Protein AF-A0A914Y074-F1 (afdb_monomer)

Sequence (143 aa):
MVDLNRIPSPPRDKDFSNRFMAYGDKFFRYLKNISRKPVPLQMAVGSGSGFILGYFCTKGSKLFALLLGCSFIVIQFFNYRGYIRFHRTQFQEDIDSVSNKIKKHLGYRQGFPSSHEMDDFLTRYSYLFSSFVCGNLIGYGMA

Radius of gyration: 22.67 Å; Cα contacts (8 Å, |Δi|>4): 72; chains: 1; bounding box: 42×53×56 Å

pLDDT: mean 75.47, std 12.41, range [44.53, 94.38]

InterPro domains:
  IPR007014 FUN14 [PF04930] (43-139)
  IPR007014 FUN14 [PTHR21346] (31-140)

Mean predicted aligned error: 13.78 Å

Organism: NCBI:txid310955

Secondary structure (DSSP, 8-state):
---GGG-PPP---HHHHHHHHHHHHHHHHHHHGGGGS-HHHHHHHHHHHHHHHHHHHHHHHHHHHHHHHHHHHHHHHHHHTT-----HHHHHHHHHHHHHHHHHHTTT------HHHHHHHHHHHHHHHHHHHHHHHHHHHT-

Nearest PDB structures (foldseek):
  5xgj-assembly1_B  TM=2.287E-01  e=9.894E+00  Homo sapiens
  8wjo-assembly1_A  TM=2.278E-01  e=9.894E+00  Saccharomyces cerevisiae S288C

Foldseek 3Di:
DDDPVPPPDPPPPVVVVVVCVVVVVVVVVVVVVCVPPDLVVLLCVLLVQLLVCLLCCQVVVVVVVVVVVVVVVVVVVCVVVVNDDPPPVVVVVVVVVVVVVVCVVVPPPDPPPDVVVVVVVCVVSVSSNVSNNVSSVVSNVVD

Structure (mmCIF, N/CA/C/O backbone):
data_AF-A0A914Y074-F1
#
_entry.id   AF-A0A914Y074-F1
#
loop_
_atom_site.group_PDB
_atom_site.id
_atom_site.type_symbol
_atom_site.label_atom_id
_atom_site.label_alt_id
_atom_site.label_comp_id
_atom_site.label_asym_id
_atom_site.label_entity_id
_atom_site.label_seq_id
_atom_site.pdbx_PDB_ins_code
_atom_site.Cartn_x
_atom_site.Cartn_y
_atom_site.Cartn_z
_atom_site.occupancy
_atom_site.B_iso_or_equiv
_atom_site.auth_seq_id
_atom_site.auth_comp_id
_atom_site.auth_asym_id
_atom_site.auth_atom_id
_atom_site.pdbx_PDB_model_num
ATOM 1 N N . MET A 1 1 ? -6.158 41.264 25.277 1.00 44.53 1 MET A N 1
ATOM 2 C CA . MET A 1 1 ? -6.643 40.589 24.055 1.00 44.53 1 MET A CA 1
ATOM 3 C C . MET A 1 1 ? -5.407 40.103 23.323 1.00 44.53 1 MET A C 1
ATOM 5 O O . MET A 1 1 ? -4.582 40.930 22.963 1.00 44.53 1 MET A O 1
ATOM 9 N N . VAL A 1 2 ? -5.182 38.789 23.277 1.00 58.53 2 VAL A N 1
ATOM 10 C CA . VAL A 1 2 ? -3.971 38.213 22.673 1.00 58.53 2 VAL A CA 1
ATOM 11 C C . VAL A 1 2 ? -4.148 38.243 21.158 1.00 58.53 2 VAL A C 1
ATOM 13 O O . VAL A 1 2 ? -5.099 37.669 20.638 1.00 58.53 2 VAL A O 1
ATOM 16 N N . ASP A 1 3 ? -3.267 38.967 20.475 1.00 58.38 3 ASP A N 1
ATOM 17 C CA . ASP A 1 3 ? -3.275 39.140 19.025 1.00 58.38 3 ASP A CA 1
ATOM 18 C C . ASP A 1 3 ? -2.812 37.838 18.343 1.00 58.38 3 ASP A C 1
ATOM 20 O O . ASP A 1 3 ? -1.620 37.516 18.307 1.00 58.38 3 ASP A O 1
ATOM 24 N N . LEU A 1 4 ? -3.771 37.042 17.854 1.00 63.72 4 LEU A N 1
ATOM 25 C CA . LEU A 1 4 ? -3.523 35.755 17.186 1.00 63.72 4 LEU A CA 1
ATOM 26 C C . LEU A 1 4 ? -2.802 35.892 15.829 1.00 63.72 4 LEU A C 1
ATOM 28 O O . LEU A 1 4 ? -2.457 34.875 15.230 1.00 63.72 4 LEU A O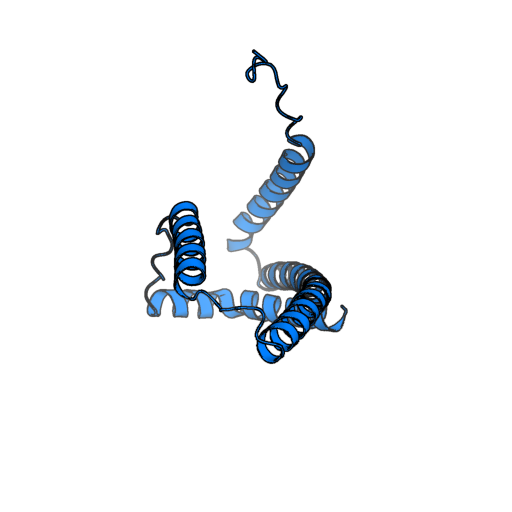 1
ATOM 32 N N . ASN A 1 5 ? -2.538 37.108 15.337 1.00 64.94 5 ASN A N 1
ATOM 33 C CA . ASN A 1 5 ? -1.851 37.331 14.060 1.00 64.94 5 ASN A CA 1
ATOM 34 C C . ASN A 1 5 ? -0.313 37.298 14.187 1.00 64.94 5 ASN A C 1
ATOM 36 O O . ASN A 1 5 ? 0.409 37.438 13.201 1.00 64.94 5 ASN A O 1
ATOM 40 N N . ARG A 1 6 ? 0.208 37.113 15.409 1.00 66.25 6 ARG A N 1
ATOM 41 C CA . ARG A 1 6 ? 1.650 37.074 15.703 1.00 66.25 6 ARG A CA 1
ATOM 42 C C . ARG A 1 6 ? 2.207 35.668 15.921 1.00 66.25 6 ARG A C 1
ATOM 44 O O . ARG A 1 6 ? 3.356 35.544 16.332 1.00 66.25 6 ARG A O 1
ATOM 51 N N . ILE A 1 7 ? 1.422 34.616 15.674 1.00 56.97 7 ILE A N 1
ATOM 52 C CA . ILE A 1 7 ? 1.918 33.239 15.755 1.00 56.97 7 ILE A CA 1
ATOM 53 C C . ILE A 1 7 ? 2.789 33.004 14.51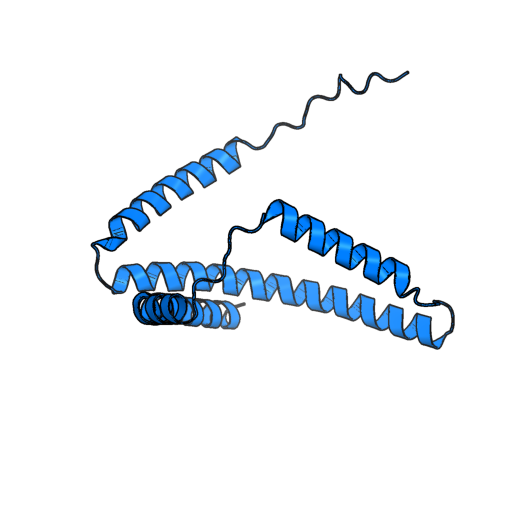1 1.00 56.97 7 ILE A C 1
ATOM 55 O O . ILE A 1 7 ? 2.242 32.956 13.406 1.00 56.97 7 ILE A O 1
ATOM 59 N N . PRO A 1 8 ? 4.126 32.884 14.629 1.00 62.09 8 PRO A N 1
ATOM 60 C CA . PRO A 1 8 ? 4.939 32.492 13.490 1.00 62.09 8 PRO A CA 1
ATOM 61 C C . PRO A 1 8 ? 4.434 31.129 13.019 1.00 62.09 8 PRO A C 1
ATOM 63 O O . PRO A 1 8 ? 4.407 30.169 13.790 1.00 62.09 8 PRO A O 1
ATOM 66 N N . SER A 1 9 ? 3.983 31.048 11.764 1.00 62.00 9 SER A N 1
ATOM 67 C CA . SER A 1 9 ? 3.610 29.769 11.161 1.00 62.00 9 SER A CA 1
ATOM 68 C C . SER A 1 9 ? 4.777 28.797 11.363 1.00 62.00 9 SER A C 1
ATOM 70 O O . SER A 1 9 ? 5.907 29.202 11.059 1.00 62.00 9 SER A O 1
ATOM 72 N N . PRO A 1 10 ? 4.549 27.563 11.859 1.00 60.66 10 PRO A N 1
ATOM 73 C CA . PRO A 1 10 ? 5.629 26.605 12.066 1.00 60.66 10 PRO A CA 1
ATOM 74 C C . PRO A 1 10 ? 6.428 26.502 10.765 1.00 60.66 10 PRO A C 1
ATOM 76 O O . PRO A 1 10 ? 5.808 26.567 9.692 1.00 60.66 10 PRO A O 1
ATOM 79 N N . PRO A 1 11 ? 7.771 26.410 10.815 1.00 56.12 11 PRO A N 1
ATOM 80 C CA . PRO A 1 11 ? 8.569 26.272 9.610 1.00 56.12 11 PRO A CA 1
ATOM 81 C C . PRO A 1 11 ? 8.002 25.080 8.847 1.00 56.12 11 PRO A C 1
ATOM 83 O O . PRO A 1 11 ? 8.115 23.939 9.286 1.00 56.12 11 PRO A O 1
ATOM 86 N N . ARG A 1 12 ? 7.290 25.351 7.742 1.00 62.75 12 ARG A N 1
ATOM 87 C CA . ARG A 1 12 ? 6.862 24.294 6.831 1.00 62.75 12 ARG A CA 1
ATOM 88 C C . ARG A 1 12 ? 8.158 23.584 6.482 1.00 62.75 12 ARG A C 1
ATOM 90 O O . ARG A 1 12 ? 9.074 24.247 5.995 1.00 62.75 12 ARG A O 1
ATOM 97 N N . ASP A 1 13 ? 8.228 22.290 6.770 1.00 61.25 13 ASP A N 1
ATOM 98 C CA . ASP A 1 13 ? 9.293 21.385 6.346 1.00 61.25 13 ASP A CA 1
ATOM 99 C C . ASP A 1 13 ? 9.247 21.264 4.815 1.00 61.25 13 ASP A C 1
ATOM 101 O O . ASP A 1 13 ? 8.833 20.275 4.205 1.00 61.25 13 ASP A O 1
ATOM 105 N N . LYS A 1 14 ? 9.563 22.390 4.177 1.00 58.97 14 LYS A N 1
ATOM 106 C CA . LYS A 1 14 ? 9.657 22.539 2.741 1.00 58.97 14 LYS A CA 1
ATOM 107 C C . LYS A 1 14 ? 10.908 21.816 2.284 1.00 58.97 14 LYS A C 1
ATOM 109 O O . LYS A 1 14 ? 10.917 21.378 1.158 1.00 58.97 14 LYS A O 1
ATOM 114 N N . ASP A 1 15 ? 11.928 21.628 3.118 1.00 68.06 15 ASP A N 1
ATOM 115 C CA . ASP A 1 15 ? 13.155 20.935 2.725 1.00 68.06 15 ASP A CA 1
ATOM 116 C C . ASP A 1 15 ? 12.936 19.445 2.470 1.00 68.06 15 ASP A C 1
ATOM 118 O O . ASP A 1 15 ? 13.324 18.951 1.408 1.00 68.06 15 ASP A O 1
ATOM 122 N N . PHE A 1 16 ? 12.267 18.727 3.375 1.00 67.69 16 PHE A N 1
ATOM 123 C CA . PHE A 1 16 ? 11.908 17.331 3.141 1.00 67.69 16 PHE A CA 1
ATOM 124 C C . PHE A 1 16 ? 10.950 17.220 1.959 1.00 67.69 16 PHE A C 1
ATOM 126 O O . PHE A 1 16 ? 11.220 16.473 1.021 1.00 67.69 16 PHE A O 1
ATOM 133 N N . SER A 1 17 ? 9.883 18.027 1.946 1.00 71.81 17 SER A N 1
ATOM 134 C CA . SER A 1 17 ? 8.907 18.040 0.853 1.00 71.81 17 SER A CA 1
ATOM 135 C C . SER A 1 17 ? 9.563 18.365 -0.494 1.00 71.81 17 SER A C 1
ATOM 137 O O . SER A 1 17 ? 9.307 17.674 -1.469 1.00 71.81 17 SER A O 1
ATOM 139 N N . ASN A 1 18 ? 10.462 19.347 -0.569 1.00 71.62 18 ASN A N 1
ATOM 140 C CA . ASN A 1 18 ? 11.165 19.737 -1.794 1.00 71.62 18 ASN A CA 1
ATOM 141 C C . ASN A 1 18 ? 12.172 18.671 -2.231 1.00 71.62 18 ASN A C 1
ATOM 143 O O . ASN A 1 18 ? 12.334 18.453 -3.427 1.00 71.62 18 ASN A O 1
ATOM 147 N N . ARG A 1 19 ? 12.833 17.976 -1.297 1.00 74.94 19 ARG A N 1
ATOM 148 C CA . ARG A 1 19 ? 13.731 16.855 -1.619 1.00 74.94 19 ARG A CA 1
ATOM 149 C C . ARG A 1 19 ? 12.948 15.642 -2.110 1.00 74.94 19 ARG A C 1
ATOM 151 O O . ARG A 1 19 ? 13.322 15.068 -3.128 1.00 74.94 19 ARG A O 1
ATOM 158 N N . PHE A 1 20 ? 11.845 15.292 -1.451 1.00 69.94 20 PHE A N 1
ATOM 159 C CA . PHE A 1 20 ? 10.934 14.235 -1.896 1.00 69.94 20 PHE A CA 1
ATOM 160 C C . PHE A 1 20 ? 10.276 14.577 -3.227 1.00 69.94 20 PHE A C 1
ATOM 162 O O . PHE A 1 20 ? 10.189 13.709 -4.087 1.00 69.94 20 PHE A O 1
ATOM 169 N N . MET A 1 21 ? 9.886 15.832 -3.444 1.00 71.19 21 MET A N 1
ATOM 170 C CA . MET A 1 21 ? 9.372 16.300 -4.730 1.00 71.19 21 MET A CA 1
ATOM 171 C C . MET A 1 21 ? 10.462 16.321 -5.801 1.00 71.19 21 MET A C 1
ATOM 173 O O . MET A 1 21 ? 10.187 15.926 -6.921 1.00 71.19 21 MET A O 1
ATOM 177 N N . ALA A 1 22 ? 11.713 16.657 -5.480 1.00 75.25 22 ALA A N 1
ATOM 178 C CA . ALA A 1 22 ? 12.819 16.596 -6.437 1.00 75.25 22 ALA A CA 1
ATOM 179 C C . ALA A 1 22 ? 13.196 15.151 -6.817 1.00 75.25 22 ALA A C 1
ATOM 181 O O . ALA A 1 22 ? 13.479 14.875 -7.986 1.00 75.25 22 ALA A O 1
ATOM 182 N N . TYR A 1 23 ? 13.191 14.219 -5.857 1.00 70.75 23 TYR A N 1
ATOM 183 C CA . TYR A 1 23 ? 13.357 12.785 -6.122 1.00 70.75 23 TYR A CA 1
ATOM 184 C C . TYR A 1 23 ? 12.160 12.220 -6.882 1.00 70.75 23 TYR A C 1
ATOM 186 O O . TYR A 1 23 ? 12.345 11.498 -7.860 1.00 70.75 23 TYR A O 1
ATOM 194 N N . GLY A 1 24 ? 10.953 12.602 -6.46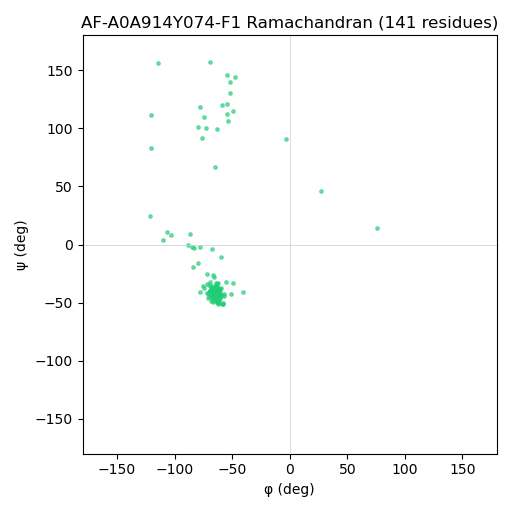9 1.00 75.75 24 GLY A N 1
ATOM 195 C CA . GLY A 1 24 ? 9.694 12.263 -7.109 1.00 75.75 24 GLY A CA 1
ATOM 196 C C . GLY A 1 24 ? 9.674 12.732 -8.554 1.00 75.75 24 GLY A C 1
ATOM 197 O O . GLY A 1 24 ? 9.475 11.916 -9.435 1.00 75.75 24 GLY A O 1
ATOM 198 N N . ASP A 1 25 ? 9.986 13.991 -8.839 1.00 76.50 25 ASP A N 1
ATOM 199 C CA . ASP A 1 25 ? 10.015 14.543 -10.195 1.00 76.50 25 ASP A CA 1
ATOM 200 C C . ASP A 1 25 ? 11.082 13.896 -11.075 1.00 76.50 25 ASP A C 1
ATOM 202 O O . ASP A 1 25 ? 10.849 13.695 -12.270 1.00 76.50 25 ASP A O 1
ATOM 206 N N . LYS A 1 26 ? 12.252 13.552 -10.518 1.00 74.56 26 LYS A N 1
ATOM 207 C CA . LYS A 1 26 ? 13.274 12.783 -11.244 1.00 74.56 26 LYS A CA 1
ATOM 208 C C . LYS A 1 26 ? 12.779 11.376 -11.545 1.00 74.56 26 LYS A C 1
ATOM 210 O O . LYS A 1 26 ? 12.909 10.940 -12.684 1.00 74.56 26 LYS A O 1
ATOM 215 N N . PHE A 1 27 ? 12.183 10.702 -10.565 1.00 71.94 27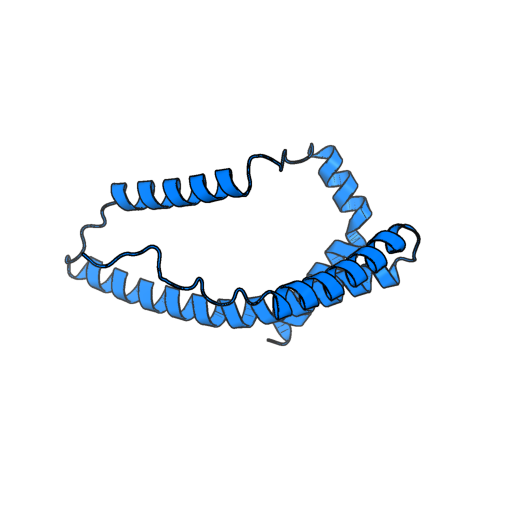 PHE A N 1
ATOM 216 C CA . PHE A 1 27 ? 11.601 9.373 -10.710 1.00 71.94 27 PHE A CA 1
ATOM 217 C C . PHE A 1 27 ? 10.443 9.383 -11.710 1.00 71.94 27 PHE A C 1
ATOM 219 O O . PHE A 1 27 ? 10.481 8.626 -12.665 1.00 71.94 27 PHE A O 1
ATOM 226 N N . PHE A 1 28 ? 9.486 10.301 -11.592 1.00 65.25 28 PHE A N 1
ATOM 227 C CA . PHE A 1 28 ? 8.371 10.492 -12.516 1.00 65.25 28 PHE A CA 1
ATOM 228 C C . PHE A 1 28 ? 8.835 10.894 -13.916 1.00 65.25 28 PHE A C 1
ATOM 230 O O . PHE A 1 28 ? 8.255 10.409 -14.879 1.00 65.25 28 PHE A O 1
ATOM 237 N N . ARG A 1 29 ? 9.888 11.709 -14.085 1.00 68.31 29 ARG A N 1
ATOM 238 C CA . ARG A 1 29 ? 10.504 11.939 -15.411 1.00 68.31 29 ARG A CA 1
ATOM 239 C C . ARG A 1 29 ? 11.172 10.685 -15.959 1.00 68.31 29 ARG A C 1
ATOM 241 O O . ARG A 1 29 ? 11.064 10.427 -17.156 1.00 68.31 29 ARG A O 1
ATOM 248 N N . TYR A 1 30 ? 11.820 9.903 -15.097 1.00 64.88 30 TYR A N 1
ATOM 249 C CA . TYR A 1 30 ? 12.387 8.611 -15.465 1.00 64.88 30 TYR A CA 1
ATOM 250 C C . TYR A 1 30 ? 11.273 7.669 -15.934 1.00 64.88 30 TYR A C 1
ATOM 252 O O . TYR A 1 30 ? 11.348 7.190 -17.059 1.00 64.88 30 TYR A O 1
ATOM 260 N N . LEU A 1 31 ? 10.196 7.528 -15.149 1.00 63.22 31 LEU A N 1
ATOM 261 C CA . LEU A 1 31 ? 8.979 6.764 -15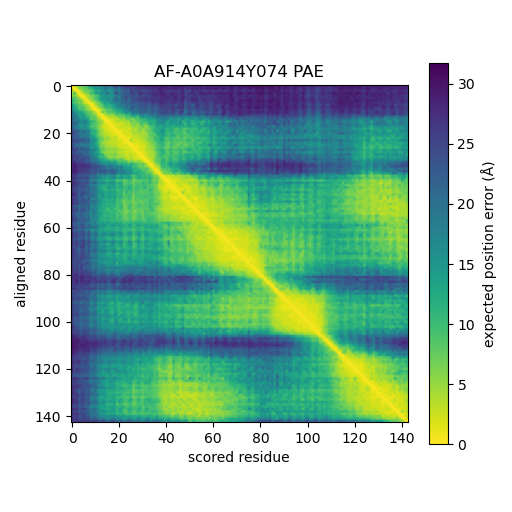.445 1.00 63.22 31 LEU A CA 1
ATOM 262 C C . LEU A 1 31 ? 8.237 7.274 -16.691 1.00 63.22 31 LEU A C 1
ATOM 264 O O . LEU A 1 31 ? 7.759 6.479 -17.492 1.00 63.22 31 LEU A O 1
ATOM 268 N N . LYS A 1 32 ? 8.169 8.587 -16.919 1.00 59.78 32 LYS A N 1
ATOM 269 C CA . LYS A 1 32 ? 7.528 9.190 -18.101 1.00 59.78 32 LYS A CA 1
ATOM 270 C C . LYS A 1 32 ? 8.275 8.838 -19.393 1.00 59.78 32 LYS A C 1
ATOM 272 O O . LYS A 1 32 ? 7.646 8.688 -20.437 1.00 59.78 32 LYS A O 1
ATOM 277 N N . ASN A 1 33 ? 9.585 8.600 -19.308 1.00 57.09 33 ASN A N 1
ATOM 278 C CA . ASN A 1 33 ? 10.395 8.040 -20.393 1.00 57.09 33 ASN A CA 1
ATOM 279 C C . ASN A 1 33 ? 10.340 6.495 -20.483 1.00 57.09 33 ASN A C 1
ATOM 281 O O . ASN A 1 33 ? 10.904 5.927 -21.421 1.00 57.09 33 ASN A O 1
ATOM 285 N N . ILE A 1 34 ? 9.647 5.797 -19.568 1.00 52.91 34 ILE A N 1
ATOM 286 C CA . ILE A 1 34 ? 9.471 4.326 -19.591 1.00 52.91 34 ILE A CA 1
ATOM 287 C C . ILE A 1 34 ? 8.387 3.878 -20.569 1.00 52.91 34 ILE A C 1
ATOM 289 O O . ILE A 1 34 ? 8.410 2.728 -20.997 1.00 52.91 34 ILE A O 1
ATOM 293 N N . SER A 1 35 ? 7.510 4.772 -21.033 1.00 51.00 35 SER A N 1
ATOM 294 C CA . SER A 1 35 ? 6.509 4.424 -22.057 1.00 51.00 35 SER A CA 1
ATOM 295 C C . SER A 1 35 ? 7.133 3.934 -23.387 1.00 51.00 35 SER A C 1
ATOM 297 O O . SER A 1 35 ? 6.434 3.397 -24.238 1.00 51.00 35 SER A O 1
ATOM 299 N N . ARG A 1 36 ? 8.462 4.075 -23.560 1.00 51.81 36 ARG A N 1
ATOM 300 C CA . ARG A 1 36 ? 9.272 3.520 -24.666 1.00 51.81 36 ARG A CA 1
ATOM 301 C C . ARG A 1 36 ? 10.232 2.371 -24.270 1.00 51.81 36 ARG A C 1
ATOM 303 O O . ARG A 1 36 ? 11.015 1.947 -25.116 1.00 51.81 36 ARG A O 1
ATOM 310 N N . LYS A 1 37 ? 10.241 1.882 -23.020 1.00 56.06 37 LYS A N 1
ATOM 311 C CA . LYS A 1 37 ? 11.229 0.908 -22.488 1.00 56.06 37 LYS A CA 1
ATOM 312 C C . LYS A 1 37 ? 10.618 -0.465 -22.124 1.00 56.06 37 LYS A C 1
ATOM 314 O O . LYS A 1 37 ? 9.416 -0.540 -21.882 1.00 56.06 37 LYS A O 1
ATOM 319 N N . PRO A 1 38 ? 11.433 -1.546 -22.099 1.00 62.66 38 PRO A N 1
ATOM 320 C CA . PRO A 1 38 ? 10.963 -2.937 -22.081 1.00 62.66 38 PRO A CA 1
ATOM 321 C C . PRO A 1 38 ? 10.271 -3.365 -20.773 1.00 62.66 38 PRO A C 1
ATOM 323 O O . PRO A 1 38 ? 10.542 -2.828 -19.697 1.00 62.66 38 PRO A O 1
ATOM 326 N N . VAL A 1 39 ? 9.433 -4.404 -20.892 1.00 66.19 39 VAL A N 1
ATOM 327 C CA . VAL A 1 39 ? 8.613 -5.057 -19.845 1.00 66.19 39 VAL A CA 1
ATOM 328 C C . VAL A 1 39 ? 9.308 -5.237 -18.476 1.00 66.19 39 VAL A C 1
ATOM 330 O O . VAL A 1 39 ? 8.670 -4.940 -17.465 1.00 66.19 39 VAL A O 1
ATOM 333 N N . PRO A 1 40 ? 10.603 -5.614 -18.375 1.00 72.81 40 PRO A N 1
ATOM 334 C CA . PRO A 1 40 ? 11.258 -5.838 -17.080 1.00 72.81 40 PRO A CA 1
ATOM 335 C C . PRO A 1 40 ? 11.325 -4.591 -16.190 1.00 72.81 40 PRO A C 1
ATOM 337 O O . PRO A 1 40 ? 11.238 -4.691 -14.968 1.00 72.81 40 PRO A O 1
ATOM 340 N N . LEU A 1 41 ? 11.451 -3.401 -16.785 1.00 76.00 41 LEU A N 1
ATOM 341 C CA . LEU A 1 41 ? 11.547 -2.154 -16.026 1.00 76.00 41 LEU A CA 1
ATOM 342 C C . LEU A 1 41 ? 10.184 -1.742 -15.446 1.00 76.00 41 LEU A C 1
ATOM 344 O O . LEU A 1 41 ? 10.114 -1.263 -14.317 1.00 76.00 41 LEU A O 1
ATOM 348 N N . GLN A 1 42 ? 9.100 -1.970 -16.195 1.00 74.31 42 GLN A N 1
ATOM 349 C CA . GLN A 1 42 ? 7.732 -1.757 -15.712 1.00 74.31 42 GLN A CA 1
ATOM 350 C C . GLN A 1 42 ? 7.404 -2.710 -14.559 1.00 74.31 42 GLN A C 1
ATOM 352 O O . GLN A 1 42 ? 6.832 -2.288 -13.553 1.00 74.31 42 GLN A O 1
ATOM 357 N N . MET A 1 43 ? 7.851 -3.966 -14.665 1.00 79.75 43 MET A N 1
ATOM 358 C CA . MET A 1 43 ? 7.678 -4.946 -13.598 1.00 79.75 43 MET A CA 1
ATOM 359 C C . MET A 1 43 ? 8.449 -4.562 -12.333 1.00 79.75 43 MET A C 1
ATOM 361 O O . MET A 1 43 ? 7.863 -4.598 -11.254 1.00 79.75 43 MET A O 1
ATOM 365 N N . ALA A 1 44 ? 9.712 -4.135 -12.456 1.00 82.56 44 ALA A N 1
ATOM 366 C CA . ALA A 1 44 ? 10.548 -3.735 -11.320 1.00 82.56 44 ALA A CA 1
ATOM 367 C C . ALA A 1 44 ?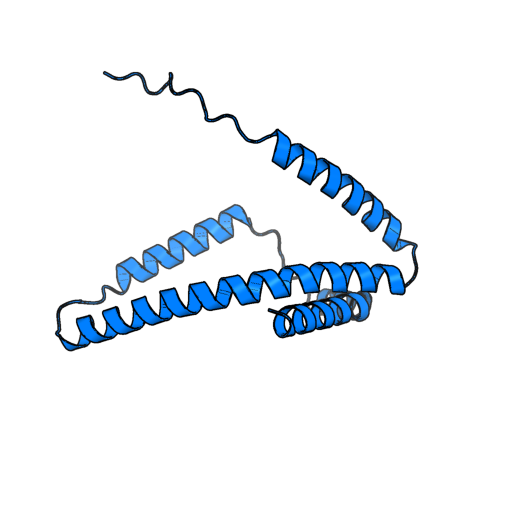 9.960 -2.550 -10.535 1.00 82.56 44 ALA A C 1
ATOM 369 O O . ALA A 1 44 ? 9.988 -2.545 -9.304 1.00 82.56 44 ALA A O 1
ATOM 370 N N . VAL A 1 45 ? 9.382 -1.566 -11.232 1.00 82.75 45 VAL A N 1
ATOM 371 C CA . VAL A 1 45 ? 8.701 -0.426 -10.597 1.00 82.75 45 VAL A CA 1
ATOM 372 C C . VAL A 1 45 ? 7.427 -0.878 -9.879 1.00 82.75 45 VAL A C 1
ATOM 374 O O . VAL A 1 45 ? 7.202 -0.482 -8.731 1.00 82.75 45 VAL A O 1
ATOM 377 N N . GLY A 1 46 ? 6.619 -1.732 -10.518 1.00 81.75 46 GLY A N 1
ATOM 378 C CA . GLY A 1 46 ? 5.430 -2.323 -9.900 1.00 81.75 46 GLY A CA 1
ATOM 379 C C . GLY A 1 46 ? 5.788 -3.116 -8.641 1.00 81.75 46 GLY A C 1
ATOM 380 O O . GLY A 1 46 ? 5.269 -2.838 -7.566 1.00 81.75 46 GLY A O 1
ATOM 381 N N . SER A 1 47 ? 6.754 -4.030 -8.727 1.00 83.75 47 SER A N 1
ATOM 382 C CA . SER A 1 47 ? 7.145 -4.882 -7.600 1.00 83.75 47 SER A CA 1
ATOM 383 C C . SER A 1 47 ? 7.837 -4.118 -6.474 1.00 83.75 47 SER A C 1
ATOM 385 O O . SER A 1 47 ? 7.533 -4.372 -5.313 1.00 83.75 47 SER A O 1
ATOM 387 N N . GLY A 1 48 ? 8.712 -3.154 -6.779 1.00 89.06 48 GLY A N 1
ATOM 388 C CA . GLY A 1 48 ? 9.371 -2.332 -5.758 1.00 89.06 48 GLY A CA 1
ATOM 389 C C . GLY A 1 48 ? 8.385 -1.456 -4.980 1.00 89.06 48 GLY A C 1
ATOM 390 O O . GLY A 1 48 ? 8.428 -1.410 -3.749 1.00 89.06 48 GLY A O 1
ATOM 391 N N . SER A 1 49 ? 7.452 -0.808 -5.685 1.00 86.69 49 SER A N 1
ATOM 392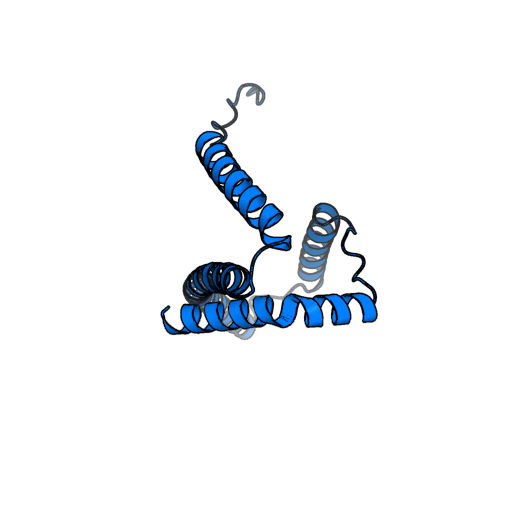 C CA . SER A 1 49 ? 6.396 -0.012 -5.041 1.00 86.69 49 SER A CA 1
ATOM 393 C C . SER A 1 49 ? 5.402 -0.884 -4.264 1.00 86.69 49 SER A C 1
ATOM 395 O O . SER A 1 49 ? 5.041 -0.535 -3.138 1.00 86.69 49 SER A O 1
ATOM 397 N N . GLY A 1 50 ? 5.030 -2.047 -4.809 1.00 85.12 50 GLY A N 1
ATOM 398 C CA . GLY A 1 50 ? 4.183 -3.034 -4.140 1.00 85.12 50 GLY A CA 1
ATOM 399 C C . GLY A 1 50 ? 4.808 -3.564 -2.854 1.00 85.12 50 GLY A C 1
ATOM 400 O O . GLY A 1 50 ? 4.130 -3.605 -1.828 1.00 85.12 50 GLY A O 1
ATOM 401 N N . PHE A 1 51 ? 6.105 -3.883 -2.876 1.00 89.25 51 PHE A N 1
ATOM 402 C CA . PHE A 1 51 ? 6.851 -4.395 -1.723 1.00 89.25 51 PHE A CA 1
ATOM 403 C C . PHE A 1 51 ? 6.897 -3.400 -0.561 1.00 89.25 51 PHE A C 1
ATOM 405 O O . PHE A 1 51 ? 6.563 -3.755 0.570 1.00 89.25 51 PHE A O 1
ATOM 412 N N . ILE A 1 52 ? 7.234 -2.136 -0.842 1.00 87.31 52 ILE A N 1
ATOM 413 C CA . ILE A 1 52 ? 7.268 -1.074 0.176 1.00 87.31 52 ILE A CA 1
ATOM 414 C C . ILE A 1 52 ? 5.877 -0.868 0.783 1.00 87.31 52 ILE A C 1
ATOM 416 O O . ILE A 1 52 ? 5.744 -0.804 2.008 1.00 87.31 52 ILE A O 1
ATOM 420 N N . LEU A 1 53 ? 4.834 -0.810 -0.054 1.00 89.56 53 LEU A N 1
ATOM 421 C CA . LEU A 1 53 ? 3.462 -0.662 0.425 1.00 89.56 53 LEU A CA 1
ATOM 422 C C . LEU A 1 53 ? 3.015 -1.872 1.258 1.00 89.56 53 LEU A C 1
ATOM 424 O O . LEU A 1 53 ? 2.385 -1.688 2.296 1.00 89.56 53 LEU A O 1
ATOM 428 N N . GLY A 1 54 ? 3.358 -3.091 0.835 1.00 84.88 54 GLY A N 1
ATOM 429 C CA . GLY A 1 54 ? 3.023 -4.332 1.541 1.00 84.88 54 GLY A CA 1
ATOM 430 C C . GLY A 1 54 ? 3.660 -4.396 2.925 1.00 84.88 54 GLY A C 1
ATOM 431 O O . GLY A 1 54 ? 2.978 -4.686 3.911 1.00 84.88 54 GLY A O 1
ATOM 432 N N . TYR A 1 55 ? 4.933 -4.011 3.028 1.00 86.44 55 TYR A N 1
ATOM 433 C CA . TYR A 1 55 ? 5.645 -3.951 4.302 1.00 86.44 55 TYR A CA 1
ATOM 434 C C . TYR A 1 55 ? 5.037 -2.915 5.265 1.00 86.44 55 TYR A C 1
ATOM 436 O O . TYR A 1 55 ? 4.773 -3.216 6.434 1.00 86.44 55 TYR A O 1
ATOM 444 N N . PHE A 1 56 ? 4.748 -1.703 4.773 1.00 88.44 56 PHE A N 1
ATOM 445 C CA . PHE A 1 56 ? 4.113 -0.647 5.573 1.00 88.44 56 PHE A CA 1
ATOM 446 C C . PHE A 1 56 ? 2.691 -1.017 6.004 1.00 88.44 56 PHE A C 1
ATOM 448 O O . PHE A 1 56 ? 2.324 -0.822 7.165 1.00 88.44 56 PHE A O 1
ATOM 455 N N . CYS A 1 57 ? 1.892 -1.567 5.088 1.00 85.62 57 CYS A N 1
ATOM 456 C CA . CYS A 1 57 ? 0.511 -1.950 5.354 1.00 85.62 57 CYS A CA 1
ATOM 457 C C . CYS A 1 57 ? 0.431 -3.057 6.410 1.00 85.62 57 CYS A C 1
ATOM 459 O O . CYS A 1 57 ? -0.402 -2.979 7.308 1.00 85.62 57 CYS A O 1
ATOM 461 N N . THR A 1 58 ? 1.328 -4.042 6.383 1.00 84.06 58 THR A N 1
ATOM 462 C CA . THR A 1 58 ? 1.327 -5.155 7.349 1.00 84.06 58 THR A CA 1
ATOM 463 C C . THR A 1 58 ? 1.673 -4.693 8.761 1.00 84.06 58 THR A C 1
ATOM 465 O O . THR A 1 58 ? 0.965 -5.017 9.715 1.00 84.06 58 THR A O 1
ATOM 468 N N . LYS A 1 59 ? 2.721 -3.876 8.916 1.00 84.69 59 LYS A N 1
ATOM 469 C CA . LYS A 1 59 ? 3.093 -3.346 10.236 1.00 84.69 59 LYS A CA 1
ATOM 470 C C . LYS A 1 59 ? 2.079 -2.340 10.768 1.00 84.69 59 LYS A C 1
ATOM 472 O O . LYS A 1 59 ? 1.747 -2.383 11.951 1.00 84.69 59 LYS A O 1
ATOM 477 N N . GLY A 1 60 ? 1.557 -1.474 9.899 1.00 86.00 60 GLY A N 1
ATOM 478 C CA . GLY A 1 60 ? 0.494 -0.544 10.262 1.00 86.00 60 GLY A CA 1
ATOM 479 C C . GLY A 1 60 ? -0.773 -1.284 10.687 1.00 86.00 60 GLY A C 1
ATOM 480 O O . GLY A 1 60 ? -1.301 -1.036 11.767 1.00 86.00 60 GLY A O 1
ATOM 481 N N . SER A 1 61 ? -1.242 -2.233 9.875 1.00 82.31 61 SER A N 1
ATOM 482 C CA . SER A 1 61 ? -2.497 -2.953 10.116 1.00 82.31 61 SER A CA 1
ATOM 483 C C . SER A 1 61 ? -2.467 -3.813 11.373 1.00 82.31 61 SER A C 1
ATOM 485 O O . SER A 1 61 ? -3.467 -3.820 12.076 1.00 82.31 61 SER A O 1
ATOM 487 N N . LYS A 1 62 ? -1.348 -4.464 11.725 1.00 87.31 62 LYS A N 1
ATOM 488 C CA . LYS A 1 62 ? -1.223 -5.189 13.006 1.00 87.31 62 LYS A CA 1
ATOM 489 C C . LYS A 1 62 ? -1.491 -4.258 14.204 1.00 87.31 62 LYS A C 1
ATOM 491 O O . LYS A 1 62 ? -2.233 -4.624 15.114 1.00 87.31 62 LYS A O 1
ATOM 496 N N . LEU A 1 63 ? -0.953 -3.034 14.176 1.00 88.00 63 LEU A N 1
ATOM 497 C CA . LEU A 1 63 ? -1.174 -2.035 15.228 1.00 88.00 63 LEU A CA 1
ATOM 498 C C . LEU A 1 63 ? -2.608 -1.487 15.211 1.00 88.00 63 LEU A C 1
ATOM 500 O O . LEU A 1 63 ? -3.249 -1.419 16.260 1.00 88.00 63 LEU A O 1
ATOM 504 N N . PHE A 1 64 ? -3.130 -1.132 14.033 1.00 89.75 64 PHE A N 1
ATOM 505 C CA . PHE A 1 64 ? -4.511 -0.659 13.896 1.00 89.75 64 PHE A CA 1
ATOM 506 C C . PHE A 1 64 ? -5.526 -1.737 14.292 1.00 89.75 64 PHE A C 1
ATOM 508 O O . PHE A 1 64 ? -6.498 -1.422 14.966 1.00 89.75 64 PHE A O 1
ATOM 515 N N . ALA A 1 65 ? -5.297 -3.001 13.939 1.00 90.00 65 ALA A N 1
ATOM 516 C CA . ALA A 1 65 ? -6.163 -4.121 14.293 1.00 90.00 65 ALA A CA 1
ATOM 517 C C . ALA A 1 65 ? -6.178 -4.362 15.803 1.00 90.00 65 ALA A C 1
ATOM 519 O O . ALA A 1 65 ? -7.249 -4.562 16.369 1.00 90.00 65 ALA A O 1
ATOM 520 N N . LEU A 1 66 ? -5.020 -4.280 16.470 1.00 91.62 66 LEU A N 1
ATOM 521 C CA . LEU A 1 66 ? -4.959 -4.364 17.928 1.00 91.62 66 LEU A CA 1
ATOM 522 C C . LEU A 1 66 ? -5.709 -3.197 18.581 1.00 91.62 66 LEU A C 1
ATOM 524 O O . LEU A 1 66 ? -6.504 -3.412 19.491 1.00 91.62 66 LEU A O 1
ATOM 528 N N . LEU A 1 67 ? -5.492 -1.971 18.099 1.00 94.38 67 LEU A N 1
ATOM 529 C CA . LEU A 1 67 ? -6.136 -0.776 18.641 1.00 94.38 67 LEU A CA 1
ATOM 530 C C . LEU A 1 67 ? -7.661 -0.830 18.468 1.00 94.38 67 LEU A C 1
ATOM 532 O O . LEU A 1 67 ? -8.404 -0.609 19.425 1.00 94.38 67 LEU A O 1
ATOM 536 N N . LEU A 1 68 ? -8.122 -1.161 17.259 1.00 93.69 68 LEU A N 1
ATOM 537 C CA . LEU A 1 68 ? -9.541 -1.311 16.948 1.00 93.69 68 LEU A CA 1
ATOM 538 C C . LEU A 1 68 ? -10.149 -2.489 17.712 1.00 93.69 68 LEU A C 1
ATOM 540 O O . LEU A 1 68 ? -11.239 -2.344 18.253 1.00 93.69 68 LEU A O 1
ATOM 544 N N . GLY A 1 69 ? -9.443 -3.615 17.827 1.00 92.62 69 GLY A N 1
ATOM 545 C CA . GLY A 1 69 ? -9.886 -4.783 18.589 1.00 92.62 69 GLY A CA 1
ATOM 546 C C . GLY A 1 69 ? -10.046 -4.482 20.080 1.00 92.62 69 GLY A C 1
ATOM 547 O O . GLY A 1 69 ? -11.103 -4.749 20.652 1.00 92.62 69 GLY A O 1
ATOM 548 N N . CYS A 1 70 ? -9.047 -3.845 20.696 1.00 91.50 70 CYS A N 1
ATOM 549 C CA . CYS A 1 70 ? -9.119 -3.395 22.087 1.00 91.50 70 CYS A CA 1
ATOM 550 C C . CYS A 1 70 ? -10.262 -2.393 22.298 1.00 91.50 70 CYS A C 1
ATOM 552 O O . CYS A 1 70 ? -11.033 -2.535 23.246 1.00 91.50 70 CYS A O 1
ATOM 554 N N . SER A 1 71 ? -10.416 -1.414 21.399 1.00 91.88 71 SER A N 1
ATOM 555 C CA . SER A 1 71 ? -11.519 -0.446 21.458 1.00 91.88 71 SER A CA 1
ATOM 556 C C . SER A 1 71 ? -12.885 -1.137 21.350 1.00 91.88 71 SER A C 1
ATOM 558 O O . SER A 1 71 ? -13.801 -0.840 22.119 1.00 91.88 71 SER A O 1
ATOM 560 N N . PHE A 1 72 ? -13.006 -2.122 20.460 1.00 91.88 72 PHE A N 1
ATOM 561 C CA . PHE A 1 72 ? -14.250 -2.843 20.214 1.00 91.88 72 PHE A CA 1
ATOM 562 C C . PHE A 1 72 ? -14.687 -3.695 21.413 1.00 91.88 72 PHE A C 1
ATOM 564 O O . PHE A 1 72 ? -15.860 -3.665 21.784 1.00 91.88 72 PHE A O 1
ATOM 571 N N . ILE A 1 73 ? -13.755 -4.395 22.070 1.00 92.00 73 ILE A N 1
ATOM 572 C CA . ILE A 1 73 ? -14.043 -5.202 23.270 1.00 92.00 73 ILE A CA 1
ATOM 573 C C . ILE A 1 73 ? -14.571 -4.321 24.413 1.00 92.00 73 ILE A C 1
ATOM 575 O O . ILE A 1 73 ? -15.567 -4.666 25.053 1.00 92.00 73 ILE A O 1
ATOM 579 N N . VAL A 1 74 ? -13.957 -3.155 24.644 1.00 88.75 74 VAL A N 1
ATOM 580 C CA . VAL A 1 74 ? -14.406 -2.210 25.682 1.00 88.75 74 VAL A CA 1
ATOM 581 C C . VAL A 1 74 ? -15.823 -1.703 25.390 1.00 88.75 74 VAL A C 1
ATOM 583 O O . VAL A 1 74 ? -16.657 -1.652 26.295 1.00 88.75 74 VAL A O 1
ATOM 586 N N . ILE A 1 75 ? -16.135 -1.393 24.127 1.00 86.75 75 ILE A N 1
ATOM 587 C CA . ILE A 1 75 ? -17.473 -0.942 23.710 1.00 86.75 75 ILE A CA 1
ATOM 588 C C . ILE A 1 75 ? -18.527 -2.046 23.887 1.00 86.75 75 ILE A C 1
ATOM 590 O O . ILE A 1 75 ? -19.653 -1.754 24.302 1.00 86.75 75 ILE A O 1
ATOM 594 N N . GLN A 1 76 ? -18.188 -3.308 23.602 1.00 82.69 76 GLN A N 1
ATOM 595 C CA . GLN A 1 76 ? -19.093 -4.435 23.858 1.00 82.69 76 GLN A CA 1
ATOM 596 C C . GLN A 1 76 ? -19.390 -4.586 25.353 1.00 82.69 76 GLN A C 1
ATOM 598 O O . GLN A 1 76 ? -20.554 -4.712 25.739 1.00 82.69 76 GLN A O 1
ATOM 603 N N . PHE A 1 77 ? -18.364 -4.498 26.204 1.00 80.69 77 PHE A N 1
ATOM 604 C CA . PHE A 1 77 ? -18.525 -4.580 27.657 1.00 80.69 77 PHE A CA 1
ATOM 605 C C . PHE A 1 77 ? -19.386 -3.434 28.216 1.00 80.69 77 PHE A C 1
ATOM 607 O O . PHE A 1 77 ? -20.266 -3.659 29.051 1.00 80.69 77 PHE A O 1
ATOM 614 N N . PHE A 1 78 ? -19.190 -2.212 27.715 1.00 79.69 78 PHE A N 1
ATOM 615 C CA . PHE A 1 78 ? -20.003 -1.052 28.090 1.00 79.69 78 PHE A CA 1
ATOM 616 C C . PHE A 1 78 ? -21.467 -1.166 27.639 1.00 79.69 78 PHE A C 1
ATOM 618 O O . PHE A 1 78 ? -22.364 -0.758 28.382 1.00 79.69 78 PHE A O 1
ATOM 625 N N . ASN A 1 79 ? -21.726 -1.736 26.455 1.00 74.38 79 ASN A N 1
ATOM 626 C CA . ASN A 1 79 ? -23.092 -2.014 25.998 1.00 74.38 79 ASN A CA 1
ATOM 627 C C . ASN A 1 79 ? -23.775 -3.072 26.874 1.00 74.38 79 ASN A C 1
ATOM 629 O O . ASN A 1 79 ? -24.924 -2.881 27.264 1.00 74.38 79 ASN A O 1
ATOM 633 N N . TYR A 1 80 ? -23.070 -4.146 27.244 1.00 75.38 80 TYR A N 1
ATOM 634 C CA . TYR A 1 80 ? -23.623 -5.205 28.098 1.00 75.38 80 TYR A CA 1
ATOM 635 C C . TYR A 1 80 ? -23.983 -4.708 29.509 1.00 75.38 80 TYR A C 1
ATOM 637 O O . TYR A 1 80 ? -24.986 -5.121 30.084 1.00 75.38 80 TYR A O 1
ATOM 645 N N . ARG A 1 81 ? -23.203 -3.770 30.060 1.00 66.50 81 ARG A N 1
ATOM 646 C CA . ARG A 1 81 ? -23.486 -3.105 31.348 1.00 66.50 81 ARG A CA 1
ATOM 647 C C . ARG A 1 81 ? -24.553 -2.000 31.253 1.00 66.50 81 ARG A C 1
ATOM 649 O O . ARG A 1 81 ? -24.874 -1.402 32.275 1.00 66.50 81 ARG A O 1
ATOM 656 N N . GLY A 1 82 ? -25.083 -1.712 30.060 1.00 62.81 82 GLY A N 1
ATOM 657 C CA . GLY A 1 82 ? -26.149 -0.728 29.843 1.00 62.81 82 GLY A CA 1
ATOM 658 C C . GLY A 1 82 ? -25.716 0.743 29.901 1.00 62.81 82 GLY A C 1
ATOM 659 O O . GLY A 1 82 ? -26.574 1.618 29.981 1.00 62.81 82 GLY A O 1
ATOM 660 N N . TYR A 1 83 ? -24.412 1.041 29.851 1.00 56.72 83 TYR A N 1
ATOM 661 C CA . TYR A 1 83 ? -23.889 2.403 30.045 1.00 56.72 83 TYR A CA 1
ATOM 662 C C . TYR A 1 83 ? -23.900 3.283 28.781 1.00 56.72 83 TYR A C 1
ATOM 664 O O . TYR A 1 83 ? -23.830 4.504 28.901 1.00 56.72 83 TYR A O 1
ATOM 672 N N . ILE A 1 84 ? -23.987 2.714 27.569 1.00 60.06 84 ILE A N 1
ATOM 673 C CA . ILE A 1 84 ? -23.916 3.483 26.311 1.00 60.06 84 ILE A CA 1
ATOM 674 C C . ILE A 1 84 ? -25.194 3.286 25.491 1.00 60.06 84 ILE A C 1
ATOM 676 O O . ILE A 1 84 ? -25.434 2.226 24.922 1.00 60.06 84 ILE A O 1
ATOM 680 N N . ARG A 1 85 ? -25.999 4.346 25.360 1.00 60.03 85 ARG A N 1
ATOM 681 C CA . ARG A 1 85 ? -27.015 4.458 24.302 1.00 60.03 85 ARG A CA 1
ATOM 682 C C . ARG A 1 85 ? -26.302 4.876 23.015 1.00 60.03 85 ARG A C 1
ATOM 684 O O . ARG A 1 85 ? -25.952 6.045 22.860 1.00 60.03 85 ARG A O 1
ATOM 691 N N . PHE A 1 86 ? -26.060 3.928 22.110 1.00 61.38 86 PHE A N 1
ATOM 692 C CA . PHE A 1 86 ? -25.438 4.194 20.808 1.00 61.38 86 PHE A CA 1
ATOM 693 C C . PHE A 1 86 ? -26.337 5.126 19.971 1.00 61.38 86 PHE A C 1
ATOM 695 O O . PHE A 1 86 ? -27.327 4.686 19.382 1.00 61.38 86 PHE A O 1
ATOM 702 N N . HIS A 1 87 ? -26.019 6.424 19.939 1.00 64.12 87 HIS A N 1
ATOM 703 C CA . HIS A 1 87 ? -26.752 7.419 19.154 1.00 64.12 87 HIS A CA 1
ATOM 704 C C . HIS A 1 87 ? -26.365 7.288 17.674 1.00 64.12 87 HIS A C 1
ATOM 706 O O . HIS A 1 87 ? -25.391 7.873 17.206 1.00 64.12 87 HIS A O 1
ATOM 712 N N . ARG A 1 88 ? -27.134 6.479 16.935 1.00 69.31 88 ARG A N 1
ATOM 713 C CA . ARG A 1 88 ? -26.946 6.208 15.495 1.00 69.31 88 ARG A CA 1
ATOM 714 C C . ARG A 1 88 ? -26.926 7.480 14.634 1.00 69.31 88 ARG A C 1
ATOM 716 O O . ARG A 1 88 ? -26.222 7.499 13.634 1.00 69.31 88 ARG A O 1
ATOM 723 N N . THR A 1 89 ? -27.673 8.515 15.020 1.00 76.31 89 THR A N 1
ATOM 724 C CA . THR A 1 89 ? -27.837 9.758 14.249 1.00 76.31 89 THR A CA 1
ATOM 725 C C . THR A 1 89 ? -26.546 10.566 14.154 1.00 76.31 89 THR A C 1
ATOM 727 O O . THR A 1 89 ? -26.118 10.881 13.052 1.00 76.31 89 THR A O 1
ATOM 730 N N . GLN A 1 90 ? -25.868 10.807 15.277 1.00 79.25 90 GLN A N 1
ATOM 731 C CA . GLN A 1 90 ? -24.599 11.549 15.288 1.00 79.25 90 GLN A CA 1
ATOM 732 C C . GLN A 1 90 ? -23.492 10.795 14.537 1.00 79.25 90 GLN A C 1
ATOM 734 O O . GLN A 1 90 ? -22.756 11.380 13.752 1.00 79.25 90 GLN A O 1
ATOM 739 N N . PHE A 1 91 ? -23.429 9.468 14.696 1.00 80.12 91 PHE A N 1
ATOM 740 C CA . PHE A 1 91 ? -22.456 8.639 13.979 1.00 80.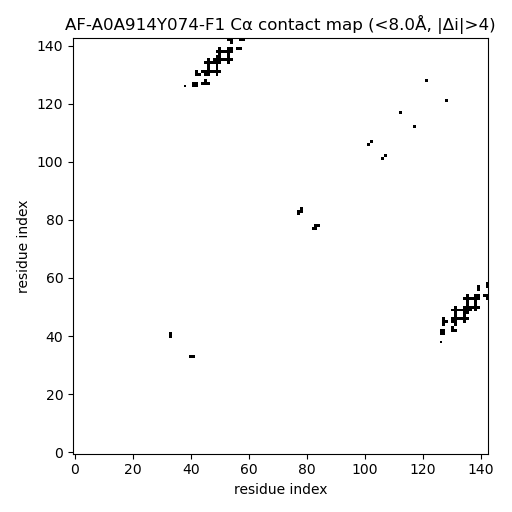12 91 PHE A CA 1
ATOM 741 C C . PHE A 1 91 ? -22.641 8.698 12.455 1.00 80.12 91 PHE A C 1
ATOM 743 O O . PHE A 1 91 ? -21.666 8.689 11.704 1.00 80.12 91 PHE A O 1
ATOM 750 N N . GLN A 1 92 ? -23.890 8.756 11.991 1.00 84.81 92 GLN A N 1
ATOM 751 C CA . GLN A 1 92 ? -24.19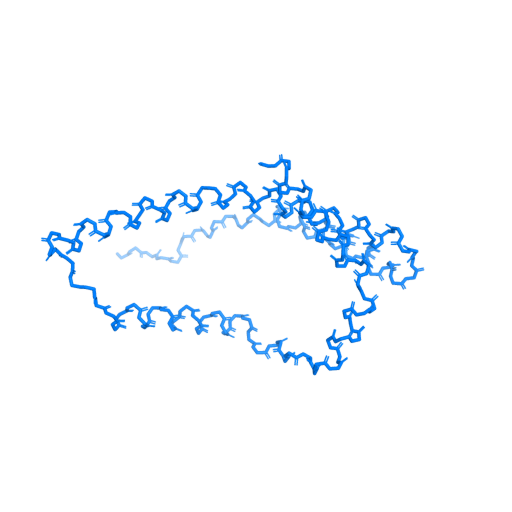2 8.855 10.568 1.00 84.81 92 GLN A CA 1
ATOM 752 C C . GLN A 1 92 ? -23.828 10.237 10.008 1.00 84.81 92 GLN A C 1
ATOM 754 O O . GLN A 1 92 ? -23.191 10.309 8.960 1.00 84.81 92 GLN A O 1
ATOM 759 N N . GLU A 1 93 ? -24.120 11.313 10.744 1.00 89.56 93 GLU A N 1
ATOM 760 C CA . GLU A 1 93 ? -23.721 12.682 10.380 1.00 89.56 93 GLU A CA 1
ATOM 761 C C . GLU A 1 93 ? -22.195 12.855 10.312 1.00 89.56 93 GLU A C 1
ATOM 763 O O . GLU A 1 93 ? -21.683 13.519 9.402 1.00 89.56 93 GLU A O 1
ATOM 768 N N . ASP A 1 94 ? -21.455 12.222 11.226 1.00 88.56 94 ASP A N 1
ATOM 769 C CA . ASP A 1 94 ? -19.991 12.230 11.225 1.00 88.56 94 ASP A CA 1
ATOM 770 C C . ASP A 1 94 ? -19.424 11.483 10.010 1.00 88.56 94 ASP A C 1
ATOM 772 O O . ASP A 1 94 ? -18.539 11.999 9.314 1.00 88.56 94 ASP A O 1
ATOM 776 N N . ILE A 1 95 ? -19.961 10.296 9.699 1.00 87.31 95 ILE A N 1
ATOM 777 C CA . ILE A 1 95 ? -19.568 9.531 8.506 1.00 87.31 95 ILE A CA 1
ATOM 778 C C . ILE A 1 95 ? -19.874 10.316 7.233 1.00 87.31 95 ILE A C 1
ATOM 780 O O . ILE A 1 95 ? -19.018 10.400 6.346 1.00 87.31 95 ILE A O 1
ATOM 784 N N . ASP A 1 96 ? -21.055 10.920 7.137 1.00 90.88 96 ASP A N 1
ATOM 785 C CA . ASP A 1 96 ? -21.451 11.697 5.967 1.00 90.88 96 ASP A CA 1
ATOM 786 C C . ASP A 1 96 ? -20.609 12.967 5.822 1.00 90.88 96 ASP A C 1
ATOM 788 O O . ASP A 1 96 ? -20.226 13.336 4.709 1.00 90.88 96 ASP A O 1
ATOM 792 N N . SER A 1 97 ? -20.225 13.602 6.929 1.00 91.75 97 SER A N 1
ATOM 793 C CA . SER A 1 97 ? -19.317 14.752 6.932 1.00 91.75 97 SER A CA 1
ATOM 794 C C . SER A 1 97 ? -17.915 14.380 6.452 1.00 91.75 97 SER A C 1
ATOM 796 O O . SER A 1 97 ? -17.321 15.112 5.652 1.00 91.75 97 SER A O 1
ATOM 798 N N . VAL A 1 98 ? -17.388 13.234 6.891 1.00 89.25 98 VAL A N 1
ATOM 799 C CA . VAL A 1 98 ? -16.100 12.700 6.423 1.00 89.25 98 VAL A CA 1
ATOM 800 C C . VAL A 1 98 ? -16.185 12.323 4.945 1.00 89.25 98 VAL A C 1
ATOM 802 O O . VAL A 1 98 ? -15.344 12.757 4.157 1.00 89.25 98 VAL A O 1
ATOM 805 N N . SER A 1 99 ? -17.231 11.603 4.544 1.00 88.00 99 SER A N 1
ATOM 806 C CA . SER A 1 99 ? -17.499 11.233 3.150 1.00 88.00 99 SER A CA 1
ATOM 807 C C . SER A 1 99 ? -17.597 12.470 2.256 1.00 88.00 99 SER A C 1
ATOM 809 O O . SER A 1 99 ? -16.963 12.532 1.203 1.00 88.00 99 SER A O 1
ATOM 811 N N . ASN A 1 100 ? -18.298 13.514 2.700 1.00 90.00 100 ASN A N 1
ATOM 812 C CA . ASN A 1 100 ? -18.413 14.769 1.965 1.00 90.00 100 ASN A CA 1
ATOM 813 C C . ASN A 1 100 ? -17.098 15.546 1.900 1.00 90.00 100 ASN A C 1
ATOM 815 O O . ASN A 1 100 ? -16.805 16.136 0.860 1.00 90.00 100 ASN A O 1
ATOM 819 N N . LYS A 1 101 ? -16.281 15.550 2.960 1.00 89.44 101 LYS A N 1
ATOM 820 C CA . LYS A 1 101 ? -14.927 16.127 2.905 1.00 89.44 101 LYS A CA 1
ATOM 821 C C . LYS A 1 101 ? -14.071 15.371 1.890 1.00 89.44 101 LYS A C 1
ATOM 823 O O . LYS A 1 101 ? -13.468 16.007 1.032 1.00 89.44 101 LYS A O 1
ATOM 828 N N . ILE A 1 102 ? -14.085 14.040 1.919 1.00 83.50 102 ILE A N 1
ATOM 829 C CA . ILE A 1 102 ? -13.368 13.196 0.952 1.00 83.50 102 ILE A CA 1
ATOM 830 C C . ILE A 1 102 ? -13.838 13.502 -0.472 1.00 83.50 102 ILE A C 1
ATOM 832 O O . ILE A 1 102 ? -13.013 13.806 -1.327 1.00 83.50 102 ILE A O 1
ATOM 836 N N . LYS A 1 103 ? -15.152 13.520 -0.721 1.00 83.69 103 LYS A N 1
ATOM 837 C CA . LYS A 1 103 ? -15.730 13.857 -2.032 1.00 83.69 103 LYS A CA 1
ATOM 838 C C . LYS A 1 103 ? -15.350 15.259 -2.507 1.00 83.69 103 LYS A C 1
ATOM 840 O O . LYS A 1 103 ? -15.125 15.438 -3.697 1.00 83.69 103 LYS A O 1
ATOM 845 N N . LYS A 1 104 ? -15.268 16.244 -1.605 1.00 82.94 104 LYS A N 1
ATOM 846 C CA . LYS A 1 104 ? -14.850 17.621 -1.927 1.00 82.94 104 LYS A CA 1
ATOM 847 C C . LYS A 1 104 ? -13.355 17.718 -2.233 1.00 82.94 104 LYS A C 1
ATOM 849 O O . LYS A 1 104 ? -12.983 18.400 -3.180 1.00 82.94 104 LYS A O 1
ATOM 854 N N . HIS A 1 105 ? -12.503 17.035 -1.467 1.00 77.56 105 HIS A N 1
ATOM 855 C CA . HIS A 1 105 ? -11.048 17.054 -1.663 1.00 77.56 105 HIS A CA 1
ATOM 856 C C . HIS A 1 105 ? -10.595 16.215 -2.860 1.00 77.56 105 HIS A C 1
ATOM 858 O O . HIS A 1 105 ? -9.683 16.613 -3.577 1.00 77.56 105 HIS A O 1
ATOM 864 N N . LEU A 1 106 ? -11.261 15.090 -3.110 1.00 71.50 106 LEU A N 1
ATOM 865 C CA . LEU A 1 106 ? -11.072 14.260 -4.302 1.00 71.50 106 LEU A CA 1
ATOM 866 C C . LEU A 1 106 ? -11.943 14.725 -5.481 1.00 71.50 106 LEU A C 1
ATOM 868 O O . LEU A 1 106 ? -12.026 14.018 -6.484 1.00 71.50 106 LEU A O 1
ATOM 872 N N . GLY A 1 107 ? -12.582 15.896 -5.325 1.00 53.75 107 GLY A N 1
ATOM 873 C CA . GLY A 1 107 ? -13.537 16.562 -6.210 1.00 53.75 107 GLY A CA 1
ATOM 874 C C . GLY A 1 107 ? -13.779 15.850 -7.524 1.00 53.75 107 GLY A C 1
ATOM 875 O O . GLY A 1 107 ? -13.044 16.121 -8.457 1.00 53.75 107 GLY A O 1
ATOM 876 N N . TYR A 1 108 ? -14.775 14.956 -7.571 1.00 51.75 108 TYR A N 1
ATOM 877 C CA . TYR A 1 108 ? -15.406 14.387 -8.776 1.00 51.75 108 TYR A CA 1
ATOM 878 C C . TYR A 1 108 ? -14.508 14.331 -10.037 1.00 51.75 108 TYR A C 1
ATOM 880 O O . TYR A 1 108 ? -14.910 14.736 -11.122 1.00 51.75 108 TYR A O 1
ATOM 888 N N . ARG A 1 109 ? -13.255 13.875 -9.909 1.00 49.66 109 ARG A N 1
ATOM 889 C CA . ARG A 1 109 ? -12.320 13.728 -11.042 1.00 49.66 109 ARG A CA 1
ATOM 890 C C . ARG A 1 109 ? -11.835 12.297 -11.200 1.00 49.66 109 ARG A C 1
ATOM 892 O O . ARG A 1 109 ? -10.804 12.027 -11.801 1.00 49.66 109 ARG A O 1
ATOM 899 N N . GLN A 1 110 ? -12.641 11.376 -10.704 1.00 51.06 110 GLN A N 1
ATOM 900 C CA . GLN A 1 110 ? -12.712 10.034 -11.234 1.00 51.06 110 GLN A CA 1
ATOM 901 C C . GLN A 1 110 ? -14.156 9.839 -11.668 1.00 51.06 110 GLN A C 1
ATOM 903 O O . GLN A 1 110 ? -14.980 9.294 -10.942 1.00 51.06 110 GLN A O 1
ATOM 908 N N . GLY A 1 111 ? -14.470 10.319 -12.874 1.00 49.06 111 GLY A N 1
ATOM 909 C CA . GLY A 1 111 ? -15.367 9.513 -13.683 1.00 49.06 111 GLY A CA 1
ATOM 910 C C . GLY A 1 111 ? -14.690 8.154 -13.741 1.00 49.06 111 GLY A C 1
ATOM 911 O O . GLY A 1 111 ? -13.560 8.076 -14.222 1.00 49.06 111 GLY A O 1
ATOM 912 N N . PHE A 1 112 ? -15.291 7.143 -13.114 1.00 49.75 112 PHE A N 1
ATOM 913 C CA . PHE A 1 112 ? -14.899 5.767 -13.366 1.00 49.75 112 PHE A CA 1
ATOM 914 C C . PHE A 1 112 ? -14.879 5.637 -14.889 1.00 49.75 112 PHE A C 1
ATOM 916 O O . PHE A 1 112 ? -15.922 5.882 -15.506 1.00 49.75 112 PHE A O 1
ATOM 923 N N . PRO A 1 113 ? -13.709 5.401 -15.505 1.00 59.94 113 PRO A N 1
ATOM 924 C CA . PRO A 1 113 ? -13.647 5.214 -16.942 1.00 59.94 113 PRO A CA 1
ATOM 925 C C . PRO A 1 113 ? -14.626 4.105 -17.295 1.00 59.94 113 PRO A C 1
ATOM 927 O O . PRO A 1 113 ? -14.860 3.202 -16.482 1.00 59.94 113 PRO A O 1
ATOM 930 N N . SER A 1 114 ? -15.254 4.214 -18.463 1.00 70.25 114 SER A N 1
ATOM 931 C CA . SER A 1 114 ? -16.218 3.210 -18.916 1.00 70.25 114 SER A CA 1
ATOM 932 C C . SER A 1 114 ? -15.620 1.813 -18.719 1.00 70.25 114 SER A C 1
ATOM 934 O O . SER A 1 114 ? -14.412 1.646 -18.888 1.00 70.25 114 SER A O 1
ATOM 936 N N . SER A 1 115 ? -16.420 0.807 -18.354 1.00 68.50 115 SER A N 1
ATOM 937 C CA . SER A 1 115 ? -15.920 -0.553 -18.087 1.00 68.50 115 SER A CA 1
ATOM 938 C C . SER A 1 115 ? -15.000 -1.070 -19.204 1.00 68.50 115 SER A C 1
ATOM 940 O O . SER A 1 115 ? -13.994 -1.706 -18.921 1.00 68.50 115 SER A O 1
ATOM 942 N N . HIS A 1 116 ? -15.263 -0.672 -20.454 1.00 73.88 116 HIS A N 1
ATOM 943 C CA . HIS A 1 116 ? -14.403 -0.957 -21.604 1.00 73.88 116 HIS A CA 1
ATOM 944 C C . HIS A 1 116 ? -13.024 -0.288 -21.562 1.00 73.88 116 HIS A C 1
ATOM 946 O O . HIS A 1 116 ? -12.035 -0.910 -21.932 1.00 73.88 116 HIS A O 1
ATOM 952 N N . GLU A 1 117 ? -12.932 0.963 -21.115 1.00 73.62 117 GLU A N 1
ATOM 953 C CA . GLU A 1 117 ? -11.644 1.640 -20.947 1.00 73.62 117 GLU A CA 1
ATOM 954 C C . GLU A 1 117 ? -10.873 1.013 -19.786 1.00 73.62 117 GLU A C 1
ATOM 956 O O . GLU A 1 117 ? -9.674 0.785 -19.898 1.00 73.62 117 GLU A O 1
ATOM 961 N N . MET A 1 118 ? -11.558 0.676 -18.690 1.00 71.25 118 MET A N 1
ATOM 962 C CA . MET A 1 118 ? -10.944 -0.003 -17.547 1.00 71.25 118 MET A CA 1
ATOM 963 C C . MET A 1 118 ? -10.369 -1.365 -17.920 1.00 71.25 118 MET A C 1
ATOM 965 O O . MET A 1 118 ? -9.230 -1.645 -17.548 1.00 71.25 118 MET A O 1
ATOM 969 N N . ASP A 1 119 ? -11.108 -2.174 -18.676 1.00 79.19 119 ASP A N 1
ATOM 970 C CA . ASP A 1 119 ? -10.626 -3.473 -19.145 1.00 79.19 119 ASP A CA 1
ATOM 971 C C . ASP A 1 119 ? -9.449 -3.327 -20.114 1.00 79.19 119 ASP A C 1
ATOM 973 O O . ASP A 1 119 ? -8.482 -4.086 -20.017 1.00 79.19 119 ASP A O 1
ATOM 977 N N . ASP A 1 120 ? -9.462 -2.322 -20.993 1.00 81.19 120 ASP A N 1
ATOM 978 C CA . ASP A 1 120 ? -8.355 -2.074 -21.921 1.00 81.19 120 ASP A CA 1
ATOM 979 C C . ASP A 1 120 ? -7.098 -1.581 -21.177 1.00 81.19 120 ASP A C 1
ATOM 981 O O . ASP A 1 120 ? -5.984 -2.059 -21.414 1.00 81.19 120 ASP A O 1
ATOM 985 N N . PHE A 1 121 ? -7.262 -0.708 -20.177 1.00 78.56 121 PHE A N 1
ATOM 986 C CA . PHE A 1 121 ? -6.173 -0.286 -19.292 1.00 78.56 121 PHE A CA 1
ATOM 987 C C . PHE A 1 121 ? -5.635 -1.443 -18.440 1.00 78.56 121 PHE A C 1
ATOM 989 O O . PHE A 1 121 ? -4.416 -1.594 -18.323 1.00 78.56 121 PHE A O 1
ATOM 996 N N . LEU A 1 122 ? -6.505 -2.270 -17.859 1.00 77.56 122 LEU A N 1
ATOM 997 C CA . LEU A 1 122 ? -6.112 -3.422 -17.046 1.00 77.56 122 LEU A CA 1
ATOM 998 C C . LEU A 1 122 ? -5.409 -4.479 -17.886 1.00 77.56 122 LEU A C 1
ATOM 1000 O O . LEU A 1 122 ? -4.378 -4.989 -17.462 1.00 77.56 122 LEU A O 1
ATOM 1004 N N . THR A 1 123 ? -5.899 -4.764 -19.088 1.00 79.81 123 THR A N 1
ATOM 1005 C CA . THR A 1 123 ? -5.266 -5.723 -20.000 1.00 79.81 123 THR A CA 1
ATOM 1006 C C . THR A 1 123 ? -3.899 -5.210 -20.451 1.00 79.81 123 THR A C 1
ATOM 1008 O O . THR A 1 123 ? -2.917 -5.955 -20.443 1.00 79.81 123 THR A O 1
ATOM 1011 N N . ARG A 1 124 ? -3.790 -3.911 -20.750 1.00 78.75 124 ARG A N 1
ATOM 1012 C CA . ARG A 1 124 ? -2.541 -3.280 -21.198 1.00 78.75 124 ARG A CA 1
ATOM 1013 C C . ARG A 1 124 ? -1.488 -3.139 -20.097 1.00 78.75 124 ARG A C 1
ATOM 1015 O O . ARG A 1 124 ? -0.298 -3.260 -20.383 1.00 78.75 124 ARG A O 1
ATOM 1022 N N . TYR A 1 125 ? -1.902 -2.907 -18.852 1.00 77.75 125 TYR A N 1
ATOM 1023 C CA . TYR A 1 125 ? -1.013 -2.757 -17.690 1.00 77.75 125 TYR A CA 1
ATOM 1024 C C . TYR A 1 125 ? -1.034 -3.961 -16.735 1.00 77.75 125 TYR A C 1
ATOM 1026 O O . TYR A 1 125 ? -0.440 -3.902 -15.657 1.00 77.75 125 TYR A O 1
ATOM 1034 N N . SER A 1 126 ? -1.648 -5.073 -17.144 1.00 79.06 126 SER A N 1
ATOM 1035 C CA . SER A 1 126 ? -1.782 -6.323 -16.380 1.00 79.06 126 SER A CA 1
ATOM 1036 C C . SER A 1 126 ? -0.441 -6.809 -15.831 1.00 79.06 126 SER A C 1
ATOM 1038 O O . SER A 1 126 ? -0.335 -7.158 -14.657 1.00 79.06 126 SER A O 1
ATOM 1040 N N . TYR A 1 127 ? 0.626 -6.742 -16.631 1.00 78.38 127 TYR A N 1
ATOM 1041 C CA . TYR A 1 127 ? 1.975 -7.136 -16.209 1.00 78.38 127 TYR A CA 1
ATOM 1042 C C . TYR A 1 127 ? 2.547 -6.266 -15.080 1.00 78.38 127 TYR A C 1
ATOM 1044 O O . TYR A 1 127 ? 3.268 -6.766 -14.222 1.00 78.38 127 TYR A O 1
ATOM 1052 N N . LEU A 1 128 ? 2.211 -4.976 -15.047 1.00 82.44 128 LEU A N 1
ATOM 1053 C CA . LEU A 1 128 ? 2.625 -4.067 -13.978 1.00 82.44 128 LEU A CA 1
ATOM 1054 C C . LEU A 1 128 ? 1.766 -4.273 -12.726 1.00 82.44 128 LEU A C 1
ATOM 1056 O O . LEU A 1 128 ? 2.291 -4.298 -11.615 1.00 82.44 128 LEU A O 1
ATOM 1060 N N . PHE A 1 129 ? 0.456 -4.468 -12.892 1.00 84.25 129 PHE A N 1
ATOM 1061 C CA . PHE A 1 129 ? -0.444 -4.758 -11.775 1.00 84.25 129 PHE A CA 1
ATOM 1062 C C . PHE A 1 129 ? -0.135 -6.101 -11.114 1.00 84.25 129 PHE A C 1
ATOM 1064 O O . PHE A 1 129 ? -0.046 -6.180 -9.893 1.00 84.25 129 PHE A O 1
ATOM 1071 N N . SER A 1 130 ? 0.090 -7.148 -11.900 1.00 83.94 130 SER A N 1
ATOM 1072 C CA . SER A 1 130 ? 0.476 -8.470 -11.398 1.00 83.94 130 SER A CA 1
ATOM 1073 C C . SER A 1 130 ? 1.828 -8.438 -10.690 1.00 83.94 130 SER A C 1
ATOM 1075 O O . SER A 1 130 ? 1.963 -9.031 -9.619 1.00 83.94 130 SER A O 1
ATOM 1077 N N . SER A 1 131 ? 2.812 -7.698 -11.212 1.00 81.50 131 SER A N 1
ATOM 1078 C CA . SER A 1 131 ? 4.100 -7.537 -10.535 1.00 81.50 131 SER A CA 1
ATOM 1079 C C . SER A 1 131 ? 3.984 -6.698 -9.256 1.00 81.50 131 SER A C 1
ATOM 1081 O O . SER A 1 131 ? 4.686 -6.983 -8.282 1.00 81.50 131 SER A O 1
ATOM 1083 N N . PHE A 1 132 ? 3.074 -5.719 -9.214 1.00 87.62 132 PHE A N 1
ATOM 1084 C CA . PHE A 1 132 ? 2.740 -4.951 -8.013 1.00 87.62 132 PHE A CA 1
ATOM 1085 C C . PHE A 1 132 ? 2.069 -5.811 -6.943 1.00 87.62 132 PHE A C 1
ATOM 1087 O O . PHE A 1 132 ? 2.511 -5.792 -5.797 1.00 87.62 132 PHE A O 1
ATOM 1094 N N . VAL A 1 133 ? 1.058 -6.604 -7.308 1.00 88.12 133 VAL A N 1
ATOM 1095 C CA . VAL A 1 133 ? 0.381 -7.535 -6.391 1.00 88.12 133 VAL A CA 1
ATOM 1096 C C . VAL A 1 133 ? 1.362 -8.589 -5.879 1.00 88.12 133 VAL A C 1
ATOM 1098 O O . VAL A 1 133 ? 1.407 -8.844 -4.679 1.00 88.12 133 VAL A O 1
ATOM 1101 N N . CYS A 1 134 ? 2.210 -9.139 -6.752 1.00 87.38 134 CYS A N 1
ATOM 1102 C CA . CYS A 1 134 ? 3.269 -10.071 -6.363 1.00 87.38 134 CYS A CA 1
ATOM 1103 C C . CYS A 1 134 ? 4.260 -9.425 -5.378 1.00 87.38 134 CYS A C 1
ATOM 1105 O O . CYS A 1 134 ? 4.535 -9.981 -4.316 1.00 87.38 134 CYS A O 1
ATOM 1107 N N . GLY A 1 135 ? 4.729 -8.206 -5.670 1.00 84.31 135 GLY A N 1
ATOM 1108 C CA . GLY A 1 135 ? 5.601 -7.449 -4.769 1.00 84.31 135 GLY A CA 1
ATOM 1109 C C . GLY A 1 135 ? 4.936 -7.138 -3.428 1.00 84.31 135 GLY A C 1
ATOM 1110 O O . GLY A 1 135 ? 5.565 -7.281 -2.382 1.00 84.31 135 GLY A O 1
ATOM 1111 N N . ASN A 1 136 ? 3.653 -6.775 -3.441 1.00 89.38 136 ASN A N 1
ATOM 1112 C CA . ASN A 1 136 ? 2.863 -6.511 -2.243 1.00 89.38 136 ASN A CA 1
ATOM 1113 C C . ASN A 1 136 ? 2.695 -7.754 -1.369 1.00 89.38 136 ASN A C 1
ATOM 1115 O O . ASN A 1 136 ? 2.906 -7.668 -0.162 1.00 89.38 136 ASN A O 1
ATOM 1119 N N . LEU A 1 137 ? 2.404 -8.907 -1.975 1.00 89.31 137 LEU A N 1
ATOM 1120 C CA . LEU A 1 137 ? 2.259 -10.179 -1.273 1.00 89.31 137 LEU A CA 1
ATOM 1121 C C . LEU A 1 137 ? 3.584 -10.642 -0.651 1.00 89.31 137 LEU A C 1
ATOM 1123 O O . LEU A 1 137 ? 3.610 -11.070 0.501 1.00 89.31 137 LEU A O 1
ATOM 1127 N N . ILE A 1 138 ? 4.698 -10.501 -1.376 1.00 88.44 138 ILE A N 1
ATOM 1128 C CA . ILE A 1 138 ? 6.039 -10.792 -0.847 1.00 88.44 138 ILE A CA 1
ATOM 1129 C C . ILE A 1 138 ? 6.378 -9.840 0.310 1.00 88.44 138 ILE A C 1
ATOM 1131 O O . ILE A 1 138 ? 6.880 -10.277 1.345 1.00 88.44 138 ILE A O 1
ATOM 1135 N N . GLY A 1 139 ? 6.061 -8.550 0.168 1.00 83.12 139 GLY A N 1
ATOM 1136 C CA . GLY A 1 139 ? 6.235 -7.555 1.229 1.00 83.12 139 GLY A CA 1
ATOM 1137 C C . GLY A 1 139 ? 5.381 -7.843 2.464 1.00 83.12 139 GLY A C 1
ATOM 1138 O O . GLY A 1 139 ? 5.836 -7.609 3.580 1.00 83.12 139 GLY A O 1
ATOM 1139 N N . TYR A 1 140 ? 4.180 -8.395 2.272 1.00 82.00 140 TYR A N 1
ATOM 1140 C CA . TYR A 1 140 ? 3.311 -8.867 3.350 1.00 82.00 140 TYR A CA 1
ATOM 1141 C C . TYR A 1 140 ? 3.897 -10.096 4.056 1.00 82.00 140 TYR A C 1
ATOM 1143 O O . TYR A 1 140 ? 3.934 -10.142 5.282 1.00 82.00 140 TYR A O 1
ATOM 1151 N N . GLY A 1 141 ? 4.415 -11.069 3.298 1.00 81.56 141 GLY A N 1
ATOM 1152 C CA . GLY A 1 141 ? 5.030 -12.282 3.848 1.00 81.56 141 GLY A CA 1
ATOM 1153 C C . GLY A 1 141 ? 6.337 -12.040 4.615 1.00 81.56 141 GLY A C 1
ATOM 1154 O O . GLY A 1 141 ? 6.669 -12.814 5.507 1.00 81.56 141 GLY A O 1
ATOM 1155 N N . MET A 1 142 ? 7.068 -10.966 4.299 1.00 76.38 142 MET A N 1
ATOM 1156 C CA . MET A 1 142 ? 8.292 -10.566 5.010 1.00 76.38 142 MET A CA 1
ATOM 1157 C C . MET A 1 142 ? 8.057 -9.641 6.226 1.00 76.38 142 MET A C 1
ATOM 1159 O O . MET A 1 142 ? 9.034 -9.236 6.863 1.00 76.38 142 MET A O 1
ATOM 1163 N N . ALA A 1 143 ? 6.810 -9.273 6.549 1.00 61.69 143 ALA A N 1
ATOM 1164 C CA . ALA A 1 143 ? 6.473 -8.257 7.559 1.00 61.69 143 ALA A CA 1
ATOM 1165 C C . ALA A 1 143 ? 5.801 -8.772 8.848 1.00 61.69 143 ALA A C 1
ATOM 1167 O O . ALA A 1 143 ? 5.215 -9.873 8.898 1.00 61.69 143 ALA A O 1
#

Solvent-accessible surface area (backbone atoms only — not comparable to full-atom values): 7958 Å² total; per-residue (Å²): 133,85,71,78,87,71,64,76,74,72,82,72,68,50,65,61,51,50,48,52,46,53,51,44,52,52,49,51,52,54,54,66,58,38,84,83,53,64,70,69,59,51,26,52,54,23,20,54,55,19,21,55,50,18,32,52,49,41,57,50,44,57,53,51,50,51,52,51,49,55,52,49,53,54,53,52,55,38,46,75,73,68,75,57,84,83,61,64,65,62,57,48,53,51,50,50,50,52,51,49,49,51,48,60,75,59,48,87,73,70,71,75,61,55,72,68,54,47,50,53,51,46,67,73,40,37,65,31,53,52,28,16,53,51,19,19,52,53,18,39,74,76,85